Protein AF-A0AAU7CN51-F1 (afdb_monomer_lite)

Organism: NCBI:txid3120278

InterPro domains:
  IPR010985 Ribbon-helix-helix [SSF47598] (1-43)
  IPR022789 Antitoxin ParD [PF03693] (6-71)
  IPR022789 Antitoxin ParD [PTHR36582] (2-76)
  IPR022789 Antitoxin ParD [TIGR02606] (3-66)
  IPR038296 Antitoxin ParD superfamily [G3DSA:6.10.10.120] (10-79)

pLDDT: mean 89.68, std 10.91, range [41.69, 98.25]

Sequence (85 aa):
MITMNISLPDEMKAFIETQIAAHGYASTSEYLHALIREAQKRQAKQDLDAKLLEGLQSPASELTDADWDGLRQRNFERSPDLRGH

Foldseek 3Di:
DDDDDDDDPPVVVVVLVVVCVVVVPPDSVRVVVVVVVVVVVVVVVVVVVVVVVVVVPDDDDDCDPVNVVVVVVVVCVVCVVVVDD

Radius of gyration: 23.4 Å; chains: 1; bounding box: 46×34×54 Å

Structure (mmCIF, N/CA/C/O backbone):
data_AF-A0AAU7CN51-F1
#
_entry.id   AF-A0AAU7CN51-F1
#
loop_
_atom_site.group_PDB
_atom_site.id
_atom_site.type_symbol
_atom_site.label_atom_id
_atom_site.label_alt_id
_atom_site.label_comp_id
_atom_site.label_asym_id
_atom_site.label_entity_id
_atom_site.label_seq_id
_atom_site.pdbx_PDB_ins_code
_atom_site.Cartn_x
_atom_site.Cartn_y
_atom_site.Cartn_z
_atom_site.occupancy
_atom_site.B_iso_or_equiv
_atom_site.auth_seq_id
_atom_site.auth_comp_id
_atom_site.auth_asym_id
_atom_site.auth_atom_id
_atom_site.pdbx_PDB_model_num
ATOM 1 N N . MET A 1 1 ? 10.110 -8.966 15.896 1.00 63.56 1 MET A N 1
ATOM 2 C CA . MET A 1 1 ? 9.140 -7.850 15.858 1.00 63.56 1 MET A CA 1
ATOM 3 C C . MET A 1 1 ? 9.726 -6.696 16.650 1.00 63.56 1 MET A C 1
ATOM 5 O O . MET A 1 1 ? 10.411 -6.960 17.628 1.00 63.56 1 MET A O 1
ATOM 9 N N . ILE A 1 2 ? 9.502 -5.460 16.209 1.00 80.88 2 ILE A N 1
ATOM 10 C CA . ILE A 1 2 ? 9.889 -4.238 16.929 1.00 80.88 2 ILE A CA 1
ATOM 11 C C . ILE A 1 2 ? 8.600 -3.638 17.497 1.00 80.88 2 ILE A C 1
ATOM 13 O O . ILE A 1 2 ? 7.586 -3.630 16.801 1.00 80.88 2 ILE A O 1
ATOM 17 N N . THR A 1 3 ? 8.625 -3.168 18.743 1.00 85.12 3 THR A N 1
ATOM 18 C CA . THR A 1 3 ? 7.461 -2.550 19.393 1.00 85.12 3 THR A CA 1
ATOM 19 C C . THR A 1 3 ? 7.528 -1.033 19.250 1.00 85.12 3 THR A C 1
ATOM 21 O O . THR A 1 3 ? 8.570 -0.435 19.511 1.00 85.12 3 THR A O 1
ATOM 24 N N . MET A 1 4 ? 6.415 -0.407 18.861 1.00 87.50 4 MET A N 1
ATOM 25 C CA . MET A 1 4 ? 6.255 1.049 18.800 1.00 87.50 4 MET A CA 1
ATOM 26 C C . MET A 1 4 ? 5.041 1.462 19.633 1.00 87.50 4 MET A C 1
ATOM 28 O O . MET A 1 4 ? 3.951 0.931 19.432 1.00 87.50 4 MET A O 1
ATOM 32 N N . ASN A 1 5 ? 5.226 2.417 20.545 1.00 89.44 5 ASN A N 1
ATOM 33 C CA . ASN A 1 5 ? 4.135 2.995 21.327 1.00 89.44 5 ASN A CA 1
ATOM 34 C C . ASN A 1 5 ? 3.597 4.233 20.613 1.00 89.44 5 ASN A C 1
ATOM 36 O O . ASN A 1 5 ? 4.367 5.110 20.226 1.00 89.44 5 ASN A O 1
ATOM 40 N N . ILE A 1 6 ? 2.278 4.300 20.450 1.00 85.44 6 ILE A N 1
ATOM 41 C CA . ILE A 1 6 ? 1.597 5.389 19.753 1.00 85.44 6 ILE A CA 1
ATOM 42 C C . ILE A 1 6 ? 0.429 5.835 20.630 1.00 85.44 6 ILE A C 1
ATOM 44 O O . ILE A 1 6 ? -0.397 5.012 21.020 1.00 85.44 6 ILE A O 1
ATOM 48 N N . SER A 1 7 ? 0.365 7.129 20.934 1.00 92.31 7 SER A N 1
ATOM 49 C CA . SER A 1 7 ? -0.790 7.737 21.597 1.00 92.31 7 SER A CA 1
ATOM 50 C C . SER A 1 7 ? -1.777 8.220 20.544 1.00 92.31 7 SER A C 1
ATOM 52 O O . SER A 1 7 ? -1.385 8.896 19.593 1.00 92.31 7 SER A O 1
ATOM 54 N N . LEU A 1 8 ? -3.051 7.884 20.720 1.00 90.56 8 LEU A N 1
ATOM 55 C CA . LEU A 1 8 ? -4.127 8.244 19.802 1.00 90.56 8 LEU A CA 1
ATOM 56 C C . LEU A 1 8 ? -5.278 8.884 20.593 1.00 90.56 8 LEU A C 1
ATOM 58 O O . LEU A 1 8 ? -5.560 8.418 21.698 1.00 90.56 8 LEU A O 1
ATOM 62 N N . PRO A 1 9 ? -5.950 9.916 20.053 1.00 96.94 9 PRO A N 1
ATOM 63 C CA . PRO A 1 9 ? -7.211 10.415 20.595 1.00 96.94 9 PRO A CA 1
ATOM 64 C C . PRO A 1 9 ? -8.296 9.331 20.615 1.00 96.94 9 PRO A C 1
ATOM 66 O O . PRO A 1 9 ? -8.298 8.431 19.769 1.00 96.94 9 PRO A O 1
ATOM 69 N N . ASP A 1 10 ? -9.267 9.464 21.520 1.00 95.69 10 ASP A N 1
ATOM 70 C CA . ASP A 1 10 ? -10.357 8.491 21.680 1.00 95.69 10 ASP A CA 1
ATOM 71 C C . ASP A 1 10 ? -11.170 8.288 20.393 1.00 95.69 10 ASP A C 1
ATOM 73 O O . ASP A 1 10 ? -11.536 7.163 20.056 1.00 95.69 10 ASP A O 1
ATOM 77 N N . GLU A 1 11 ? -11.377 9.353 19.615 1.00 96.88 11 GLU A N 1
ATOM 78 C CA . GLU A 1 11 ? -12.070 9.284 18.322 1.00 96.88 11 GLU A CA 1
ATOM 79 C C . GLU A 1 11 ? -11.347 8.367 17.325 1.00 96.88 11 GLU A C 1
ATOM 81 O O . GLU A 1 11 ? -11.975 7.562 16.635 1.00 96.88 11 GLU A O 1
ATOM 86 N N . MET A 1 12 ? -10.011 8.431 17.283 1.00 95.31 12 MET A N 1
ATOM 87 C CA . MET A 1 12 ? -9.213 7.565 16.413 1.00 95.31 12 MET A CA 1
ATOM 88 C C . MET A 1 12 ? -9.263 6.112 16.879 1.00 95.31 12 MET A C 1
ATOM 90 O O . MET A 1 12 ? -9.325 5.206 16.048 1.00 95.31 12 MET A O 1
ATOM 94 N N . LYS A 1 13 ? -9.274 5.874 18.196 1.00 93.62 13 LYS A N 1
ATOM 95 C CA . LYS A 1 13 ? -9.434 4.528 18.754 1.00 93.62 13 LYS A CA 1
ATOM 96 C C . LYS A 1 13 ? -10.784 3.924 18.354 1.00 93.62 13 LYS A C 1
ATOM 98 O O . LYS A 1 13 ? -10.804 2.813 17.830 1.00 93.62 13 LYS A O 1
ATOM 103 N N . ALA A 1 14 ? -11.881 4.662 18.532 1.00 95.94 14 ALA A N 1
ATOM 104 C CA . ALA A 1 14 ? -13.226 4.202 18.174 1.00 95.94 14 ALA A CA 1
ATOM 105 C C . ALA A 1 14 ? -13.355 3.900 16.669 1.00 95.94 14 ALA A C 1
ATOM 107 O O . ALA A 1 14 ? -13.956 2.899 16.263 1.00 95.94 14 ALA A O 1
ATOM 108 N N . PHE A 1 15 ? -12.736 4.735 15.827 1.00 95.75 15 PHE A N 1
ATOM 109 C CA . PHE A 1 15 ? -12.656 4.476 14.394 1.00 95.75 15 PHE A CA 1
ATOM 110 C C . PHE A 1 15 ? -11.921 3.162 14.097 1.00 95.75 15 PHE A C 1
ATOM 112 O O . PHE A 1 15 ? -12.440 2.324 13.362 1.00 95.75 15 PHE A O 1
ATOM 119 N N . ILE A 1 16 ? -10.745 2.949 14.696 1.00 95.00 16 ILE A N 1
ATOM 120 C CA . ILE A 1 16 ? -9.959 1.722 14.512 1.00 95.00 16 ILE A CA 1
ATOM 121 C C . ILE A 1 16 ? -10.752 0.487 14.952 1.00 95.00 16 ILE A C 1
ATOM 123 O O . ILE A 1 16 ? -10.794 -0.492 14.214 1.00 95.00 16 ILE A O 1
ATOM 127 N N . GLU A 1 17 ? -11.421 0.527 16.105 1.00 94.69 17 GLU A N 1
ATOM 128 C CA . GLU A 1 17 ? -12.252 -0.585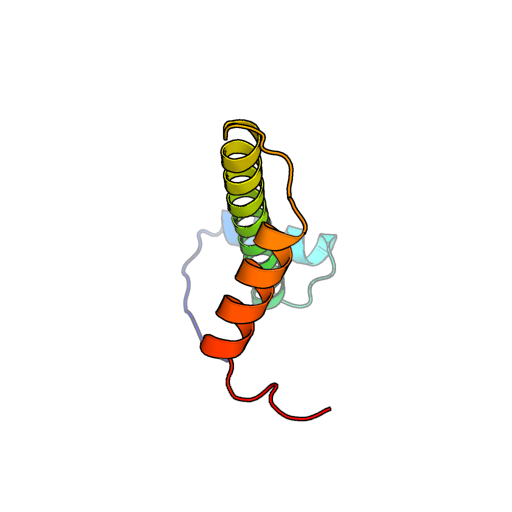 16.592 1.00 94.69 17 GLU A CA 1
ATOM 129 C C . GLU A 1 17 ? -13.376 -0.937 15.605 1.00 94.69 17 GLU A C 1
ATOM 131 O O . GLU A 1 17 ? -13.621 -2.114 15.332 1.00 94.69 17 GLU A O 1
ATOM 136 N N . THR A 1 18 ? -13.993 0.075 14.988 1.00 96.44 18 THR A N 1
ATOM 137 C CA . THR A 1 18 ? -15.001 -0.123 13.936 1.00 96.44 18 THR A CA 1
ATOM 138 C C . THR A 1 18 ? -14.400 -0.801 12.703 1.00 96.44 18 THR A C 1
ATOM 140 O O . THR A 1 18 ? -14.996 -1.727 12.155 1.00 96.44 18 THR A O 1
ATOM 143 N N . GLN A 1 19 ? -13.206 -0.381 12.274 1.00 95.94 19 GLN A N 1
ATOM 144 C CA . GLN A 1 19 ? -12.512 -0.982 11.129 1.00 95.94 19 GLN A CA 1
ATOM 145 C C . GLN A 1 19 ? -12.102 -2.433 11.402 1.00 95.94 19 GLN A C 1
ATOM 147 O O . GLN A 1 19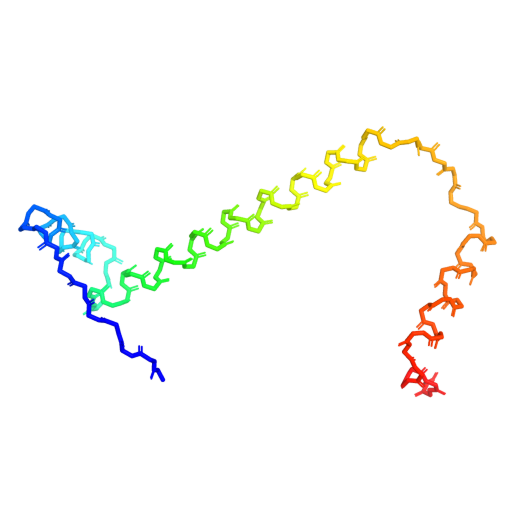 ? -12.254 -3.291 10.534 1.00 95.94 19 GLN A O 1
ATOM 152 N N . ILE A 1 20 ? -11.633 -2.725 12.617 1.00 96.38 20 ILE A N 1
ATOM 153 C CA . ILE A 1 20 ? -11.298 -4.081 13.065 1.00 96.38 20 ILE A CA 1
ATOM 154 C C . ILE A 1 20 ? -12.527 -4.988 12.962 1.00 96.38 20 ILE A C 1
ATOM 156 O O . ILE A 1 20 ? -12.446 -6.044 12.337 1.00 96.38 20 ILE A O 1
ATOM 160 N N . ALA A 1 21 ? -13.670 -4.553 13.500 1.00 95.44 21 ALA A N 1
ATOM 161 C CA . ALA A 1 21 ? -14.912 -5.320 13.453 1.00 95.44 21 ALA A CA 1
ATOM 162 C C . ALA A 1 21 ? -15.448 -5.499 12.020 1.00 95.44 21 ALA A C 1
ATOM 164 O O . ALA A 1 21 ? -15.885 -6.590 11.661 1.00 95.44 21 ALA A O 1
ATOM 165 N N . ALA A 1 22 ? -15.392 -4.452 11.190 1.00 95.81 22 ALA A N 1
ATOM 166 C CA . ALA A 1 22 ? -15.915 -4.480 9.823 1.00 95.81 22 ALA A CA 1
ATOM 167 C C . ALA A 1 22 ? -15.085 -5.357 8.871 1.00 95.81 22 ALA A C 1
ATOM 169 O O . ALA A 1 22 ? -15.639 -6.010 7.988 1.00 95.81 22 ALA A O 1
ATOM 170 N N . HIS A 1 23 ? -13.762 -5.370 9.042 1.00 93.31 23 HIS A N 1
ATOM 171 C CA . HIS A 1 23 ? -12.832 -6.070 8.153 1.00 93.31 23 HIS A CA 1
ATOM 172 C C . HIS A 1 23 ? -12.263 -7.366 8.749 1.00 93.31 23 HIS A C 1
ATOM 174 O O . HIS A 1 23 ? -11.468 -8.036 8.093 1.00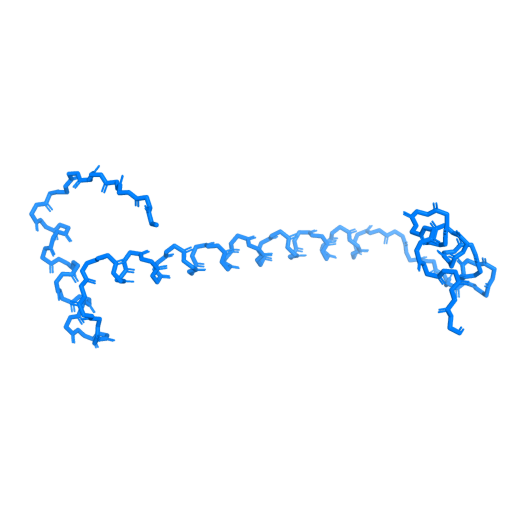 93.31 23 HIS A O 1
ATOM 180 N N . GLY A 1 24 ? -12.684 -7.741 9.962 1.00 93.69 24 GLY A N 1
ATOM 181 C CA . GLY A 1 24 ? -12.323 -9.008 10.599 1.00 93.69 24 GLY A CA 1
ATOM 182 C C . GLY A 1 24 ? -10.873 -9.090 11.076 1.00 93.69 24 GLY A C 1
ATOM 183 O O . GLY A 1 24 ? -10.322 -10.186 11.143 1.00 93.69 24 GLY A O 1
ATOM 184 N N . TYR A 1 25 ? -10.243 -7.957 11.393 1.00 95.62 25 TYR A N 1
ATOM 185 C CA . TYR A 1 25 ? -8.899 -7.960 11.974 1.00 95.62 25 TYR A CA 1
ATOM 186 C C . TYR A 1 25 ? -8.944 -8.474 13.422 1.00 95.62 25 TYR A C 1
ATOM 188 O O . TYR A 1 25 ? -9.904 -8.234 14.150 1.00 95.62 25 TYR A O 1
ATOM 196 N N . ALA A 1 26 ? -7.894 -9.156 13.873 1.00 92.12 26 ALA A N 1
ATOM 197 C CA . ALA A 1 26 ? -7.797 -9.686 15.232 1.00 92.12 26 ALA A CA 1
ATOM 198 C C . ALA A 1 26 ? -7.260 -8.657 16.241 1.00 92.12 26 ALA A C 1
ATOM 200 O O . ALA A 1 26 ? -7.385 -8.847 17.450 1.00 92.12 26 ALA A O 1
ATOM 201 N N . SER A 1 27 ? -6.617 -7.579 15.773 1.00 93.62 27 SER A N 1
ATOM 202 C CA . SER A 1 27 ? -6.048 -6.545 16.645 1.00 93.62 27 SER A CA 1
ATOM 203 C C . SER A 1 27 ? -5.787 -5.218 15.930 1.00 93.62 27 SER A C 1
ATOM 205 O O . SER A 1 27 ? -5.671 -5.153 14.706 1.00 93.62 27 SER A O 1
ATOM 207 N N . THR A 1 28 ? -5.575 -4.163 16.720 1.00 92.44 28 THR A N 1
ATOM 208 C CA . THR A 1 28 ? -5.096 -2.858 16.241 1.00 92.44 28 THR A CA 1
ATOM 209 C C . THR A 1 28 ? -3.762 -2.959 15.509 1.00 92.44 28 THR A C 1
ATOM 211 O O . THR A 1 28 ? -3.583 -2.315 14.479 1.00 92.44 28 THR A O 1
ATOM 214 N N . SER A 1 29 ? -2.833 -3.788 15.996 1.00 92.12 29 SER A N 1
ATOM 215 C CA . SER A 1 29 ? -1.537 -3.996 15.342 1.00 92.12 29 SER A CA 1
ATOM 216 C C . SER A 1 29 ? -1.691 -4.624 13.960 1.00 92.12 29 SER A C 1
ATOM 218 O O . SER A 1 29 ? -1.003 -4.223 13.027 1.00 92.12 29 SER A O 1
ATOM 220 N N . GLU A 1 30 ? -2.615 -5.572 13.806 1.00 93.31 30 GLU A N 1
ATOM 221 C CA . GLU A 1 30 ? -2.895 -6.184 12.508 1.00 93.31 30 GLU A CA 1
ATOM 222 C C . GLU A 1 30 ? -3.503 -5.180 11.524 1.00 93.31 30 GLU A C 1
ATOM 224 O O . GLU A 1 30 ? -3.035 -5.079 10.389 1.00 93.31 30 GLU A O 1
ATOM 229 N N . TYR 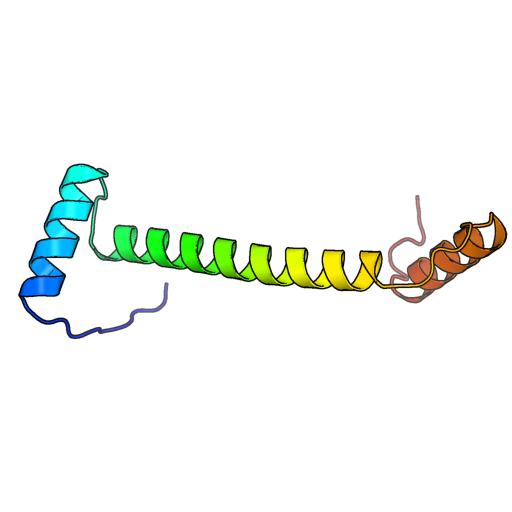A 1 31 ? -4.468 -4.377 11.979 1.00 94.50 31 TYR A N 1
ATOM 230 C CA . TYR A 1 31 ? -5.038 -3.301 11.172 1.00 94.50 31 TYR A CA 1
ATOM 231 C C . TYR A 1 31 ? -3.966 -2.288 10.729 1.00 94.50 31 TYR A C 1
ATOM 233 O O . TYR A 1 31 ? -3.858 -1.962 9.548 1.00 94.50 31 TYR A O 1
ATOM 241 N N . LEU A 1 32 ? -3.099 -1.850 11.647 1.00 93.31 32 LEU A N 1
ATOM 242 C CA . LEU A 1 32 ? -1.970 -0.966 11.334 1.00 93.31 32 LEU A CA 1
ATOM 243 C C . LEU A 1 32 ? -0.991 -1.599 10.338 1.00 93.31 32 LEU A C 1
ATOM 245 O O . LEU A 1 32 ? -0.541 -0.925 9.414 1.00 93.31 32 LEU A O 1
ATOM 249 N N . HIS A 1 33 ? -0.676 -2.889 10.472 1.00 93.06 33 HIS A N 1
ATOM 250 C CA . HIS A 1 33 ? 0.166 -3.587 9.500 1.00 93.06 33 HIS A CA 1
ATOM 251 C C . HIS A 1 33 ? -0.470 -3.615 8.108 1.00 93.06 33 HIS A C 1
ATOM 253 O O . HIS A 1 33 ? 0.235 -3.418 7.114 1.00 93.06 33 HIS A O 1
ATOM 259 N N . ALA A 1 34 ? -1.783 -3.837 8.022 1.00 95.25 34 ALA A N 1
ATOM 260 C CA . ALA A 1 34 ? -2.508 -3.787 6.758 1.00 95.25 34 ALA A CA 1
ATOM 261 C C . ALA A 1 34 ? -2.428 -2.386 6.129 1.00 95.25 34 ALA A C 1
ATOM 263 O O . ALA A 1 34 ? -2.051 -2.265 4.961 1.00 95.25 34 ALA A O 1
ATOM 264 N N . LEU A 1 35 ? -2.656 -1.330 6.918 1.00 95.31 35 LEU A N 1
ATOM 265 C CA . LEU A 1 35 ? -2.530 0.059 6.464 1.00 95.31 35 LEU A CA 1
ATOM 266 C C . LEU A 1 35 ? -1.118 0.394 5.969 1.00 95.31 35 LEU A C 1
ATOM 268 O O . LEU A 1 35 ? -0.965 1.042 4.933 1.00 95.31 35 LEU A O 1
ATOM 272 N N . ILE A 1 36 ? -0.079 -0.061 6.674 1.00 95.50 36 ILE A N 1
ATOM 273 C CA . ILE A 1 36 ? 1.317 0.154 6.269 1.00 95.50 36 ILE A CA 1
ATOM 274 C C . ILE A 1 36 ? 1.604 -0.550 4.941 1.00 95.50 36 ILE A C 1
ATOM 276 O O . ILE A 1 36 ? 2.209 0.048 4.052 1.00 95.50 36 ILE A O 1
ATOM 280 N N . ARG A 1 37 ? 1.149 -1.797 4.767 1.00 96.50 37 ARG A N 1
ATOM 281 C CA . ARG A 1 37 ? 1.308 -2.530 3.499 1.00 96.50 37 ARG A CA 1
ATOM 282 C C . ARG A 1 37 ? 0.610 -1.819 2.347 1.00 96.50 37 ARG A C 1
ATOM 284 O O . ARG A 1 37 ? 1.161 -1.734 1.251 1.00 96.50 37 ARG A O 1
ATOM 291 N N . GLU A 1 38 ? -0.583 -1.287 2.585 1.00 97.25 38 GLU A N 1
ATOM 292 C CA . GLU A 1 38 ? -1.303 -0.520 1.574 1.00 97.25 38 GLU A CA 1
ATOM 293 C C . GLU A 1 38 ? -0.569 0.782 1.224 1.00 97.25 38 GLU A C 1
ATOM 295 O O . GLU A 1 38 ? -0.407 1.101 0.046 1.00 97.25 38 GLU A O 1
ATOM 300 N N . ALA A 1 39 ? -0.052 1.498 2.226 1.00 97.88 39 ALA A N 1
ATOM 301 C CA . ALA A 1 39 ? 0.756 2.696 2.018 1.00 97.88 39 ALA A CA 1
ATOM 302 C C . ALA A 1 39 ? 2.026 2.397 1.206 1.00 97.88 39 ALA A C 1
ATOM 304 O O . ALA A 1 39 ? 2.307 3.100 0.236 1.00 97.88 39 ALA A O 1
ATOM 305 N N . GLN A 1 40 ? 2.740 1.315 1.531 1.00 97.88 40 GLN A N 1
ATOM 306 C CA . GLN A 1 40 ? 3.904 0.857 0.769 1.00 97.88 40 GLN A CA 1
ATOM 307 C C . GLN A 1 40 ? 3.540 0.524 -0.679 1.00 97.88 40 GLN A C 1
ATOM 309 O O . GLN A 1 40 ? 4.248 0.924 -1.600 1.00 97.88 40 GLN A O 1
ATOM 314 N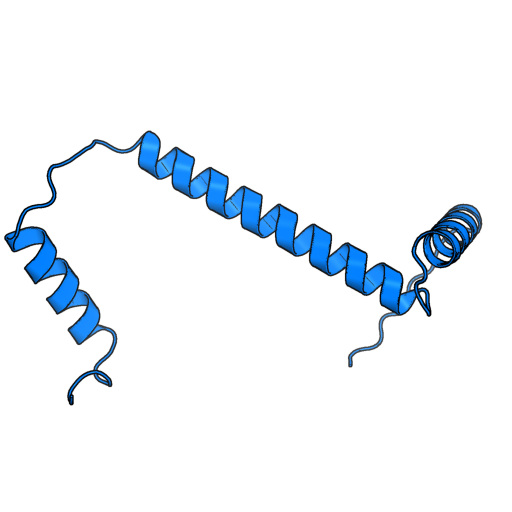 N . LYS A 1 41 ? 2.414 -0.165 -0.900 1.00 98.12 41 LYS A N 1
ATOM 315 C CA . LYS A 1 41 ? 1.931 -0.484 -2.248 1.00 98.12 41 LYS A CA 1
ATOM 316 C C . LYS A 1 41 ? 1.606 0.779 -3.046 1.00 98.12 41 LYS A C 1
ATOM 318 O O . LYS A 1 41 ? 1.942 0.844 -4.227 1.00 98.12 41 LYS A O 1
ATOM 323 N N . ARG A 1 42 ? 0.968 1.778 -2.424 1.00 98.25 42 ARG A N 1
ATOM 324 C CA . ARG A 1 42 ? 0.683 3.070 -3.071 1.00 98.25 42 ARG A CA 1
ATOM 325 C C . ARG A 1 42 ? 1.968 3.802 -3.445 1.00 98.25 42 ARG A C 1
ATOM 327 O O . ARG A 1 42 ? 2.069 4.242 -4.584 1.00 98.25 42 ARG A O 1
ATOM 334 N N . GLN A 1 43 ? 2.950 3.854 -2.546 1.00 97.94 43 GLN A N 1
ATOM 335 C CA . GLN A 1 43 ? 4.242 4.481 -2.833 1.00 97.94 43 GLN A CA 1
ATOM 336 C C . GLN A 1 43 ? 4.964 3.771 -3.984 1.00 97.94 43 GLN A C 1
ATOM 338 O O . GLN A 1 43 ? 5.338 4.406 -4.962 1.00 97.94 43 GLN A O 1
ATOM 343 N N . ALA A 1 44 ? 5.071 2.439 -3.931 1.00 97.56 44 ALA A N 1
ATOM 344 C CA . ALA A 1 44 ? 5.713 1.660 -4.990 1.00 97.56 44 ALA A CA 1
ATOM 345 C C . ALA A 1 44 ? 5.023 1.845 -6.351 1.00 97.56 44 ALA A C 1
ATOM 347 O O . ALA A 1 44 ? 5.684 1.893 -7.387 1.00 97.56 44 ALA A O 1
ATOM 348 N N . LYS A 1 45 ? 3.689 1.973 -6.354 1.00 97.75 45 LYS A N 1
ATOM 349 C CA . LYS A 1 45 ? 2.927 2.287 -7.564 1.00 97.75 45 LYS A CA 1
ATOM 350 C C . LYS A 1 45 ? 3.264 3.680 -8.097 1.00 97.75 45 LYS A C 1
ATOM 352 O O . LYS A 1 45 ? 3.479 3.811 -9.293 1.00 97.75 45 LYS A O 1
ATOM 357 N N . GLN A 1 46 ? 3.321 4.693 -7.236 1.00 97.62 46 GLN A N 1
ATOM 358 C CA . GLN A 1 46 ? 3.680 6.056 -7.638 1.00 97.62 46 GLN A CA 1
ATOM 359 C C . GLN A 1 46 ? 5.094 6.116 -8.223 1.00 97.62 46 GLN A C 1
ATOM 361 O O . GLN A 1 46 ? 5.294 6.732 -9.267 1.00 97.62 46 GLN A O 1
ATOM 366 N N . ASP A 1 47 ? 6.047 5.420 -7.606 1.00 97.44 47 ASP A N 1
ATOM 367 C CA . ASP A 1 47 ? 7.426 5.350 -8.092 1.00 97.44 47 ASP A CA 1
ATOM 368 C C . ASP A 1 47 ? 7.512 4.651 -9.460 1.00 97.44 47 ASP A C 1
ATOM 370 O O . ASP A 1 47 ? 8.275 5.066 -10.333 1.00 97.44 47 ASP A O 1
ATOM 374 N N . LEU A 1 48 ? 6.724 3.588 -9.666 1.00 97.62 48 LEU A N 1
ATOM 375 C CA . LEU A 1 48 ? 6.623 2.908 -10.958 1.00 97.62 48 LEU A CA 1
ATOM 376 C C . LEU A 1 48 ? 5.995 3.814 -12.020 1.00 97.62 48 LEU A C 1
ATOM 378 O O . LEU A 1 48 ? 6.552 3.948 -13.107 1.00 97.62 48 LEU A O 1
ATOM 382 N N . ASP A 1 49 ? 4.862 4.441 -11.706 1.00 97.62 49 ASP A N 1
ATOM 383 C CA . ASP A 1 49 ? 4.142 5.320 -12.627 1.00 97.62 49 ASP A CA 1
ATOM 384 C C . ASP A 1 49 ? 5.035 6.512 -13.044 1.00 97.62 49 ASP A C 1
ATOM 386 O O . ASP A 1 49 ? 5.056 6.885 -14.217 1.00 97.62 49 ASP A O 1
ATOM 390 N N . ALA A 1 50 ? 5.855 7.045 -12.128 1.00 97.12 50 ALA A N 1
ATOM 391 C CA . ALA A 1 50 ? 6.840 8.084 -12.431 1.00 97.12 50 ALA A CA 1
ATOM 392 C C . ALA A 1 50 ? 7.922 7.613 -13.421 1.00 97.12 50 ALA A C 1
ATOM 394 O O . ALA A 1 50 ? 8.209 8.310 -14.392 1.00 97.12 50 ALA A O 1
ATOM 395 N N . LYS A 1 51 ? 8.484 6.412 -13.225 1.00 97.19 51 LYS A N 1
ATOM 396 C CA . LYS A 1 51 ? 9.482 5.830 -14.145 1.00 97.19 51 LYS A CA 1
ATOM 397 C C . LYS A 1 51 ? 8.902 5.525 -15.523 1.00 97.19 51 LYS A C 1
ATOM 399 O O . LYS A 1 51 ? 9.576 5.697 -16.533 1.00 97.19 51 LYS A O 1
ATOM 404 N N . LEU A 1 52 ? 7.654 5.062 -15.574 1.00 96.38 52 LEU A N 1
ATOM 405 C CA . LEU A 1 52 ? 6.960 4.839 -16.840 1.00 96.38 52 LEU A CA 1
ATOM 406 C C . LEU A 1 52 ? 6.750 6.159 -17.583 1.00 96.38 52 LEU A C 1
ATOM 408 O O . LEU A 1 52 ? 6.976 6.213 -18.788 1.00 96.38 52 LEU A O 1
ATOM 412 N N . LEU A 1 53 ? 6.372 7.226 -16.874 1.00 97.31 53 LEU A N 1
ATOM 413 C CA . LEU A 1 53 ? 6.229 8.552 -17.469 1.00 97.31 53 LEU A CA 1
ATOM 414 C C . LEU A 1 53 ? 7.565 9.085 -18.004 1.00 97.31 53 LEU A C 1
ATOM 416 O O . LEU A 1 53 ? 7.599 9.591 -19.122 1.00 97.31 53 LEU A O 1
ATOM 420 N N . GLU A 1 54 ? 8.657 8.920 -17.253 1.00 95.94 54 GLU A N 1
ATOM 421 C CA . GLU A 1 54 ? 10.013 9.253 -17.709 1.00 95.94 54 GLU A CA 1
ATOM 422 C C . GLU A 1 54 ? 10.368 8.497 -18.999 1.00 95.94 54 GLU A C 1
ATOM 424 O O . GLU A 1 54 ? 10.802 9.104 -19.976 1.00 95.94 54 GLU A O 1
ATOM 429 N N . GLY A 1 55 ? 10.108 7.186 -19.046 1.00 92.94 55 GLY A N 1
ATOM 430 C CA . GLY A 1 55 ? 10.331 6.368 -20.240 1.00 92.94 55 GLY A CA 1
ATOM 431 C C . GLY A 1 55 ? 9.484 6.807 -21.439 1.00 92.94 55 GLY A C 1
ATOM 432 O O . GLY A 1 55 ? 9.996 6.889 -22.552 1.00 92.94 55 GLY A O 1
ATOM 433 N N . LEU A 1 56 ? 8.212 7.153 -21.221 1.00 94.50 56 LEU A N 1
ATOM 434 C CA . LEU A 1 56 ? 7.313 7.663 -22.266 1.00 94.50 56 LEU A CA 1
ATOM 435 C C . LEU A 1 56 ? 7.737 9.037 -22.803 1.00 94.50 56 LEU A C 1
ATOM 437 O O . LEU A 1 56 ? 7.463 9.350 -23.958 1.00 94.50 56 LEU A O 1
ATOM 441 N N . GLN A 1 57 ? 8.371 9.861 -21.969 1.00 94.69 57 GLN A N 1
ATOM 442 C CA . GLN A 1 57 ? 8.917 11.161 -22.364 1.00 94.69 57 GLN A CA 1
ATOM 443 C C . GLN A 1 57 ? 10.315 11.053 -22.985 1.00 94.69 57 GLN A C 1
ATOM 445 O O . GLN A 1 57 ? 10.795 12.018 -23.585 1.00 94.69 57 GLN A O 1
ATOM 450 N N . SER A 1 58 ? 10.975 9.902 -22.847 1.00 92.81 58 SER A N 1
ATOM 451 C CA . SER A 1 58 ? 12.286 9.665 -23.437 1.00 92.81 58 SER A CA 1
ATOM 452 C C . SER A 1 58 ? 12.189 9.453 -24.957 1.00 92.81 58 SER A C 1
ATOM 454 O O . SER A 1 58 ? 11.172 8.962 -25.458 1.00 92.81 58 SER A O 1
ATOM 456 N N . PRO A 1 59 ? 13.227 9.823 -25.727 1.00 90.75 59 PRO A N 1
ATOM 457 C CA . PRO A 1 59 ? 13.270 9.531 -27.153 1.00 90.75 59 PRO A CA 1
ATOM 458 C C . PRO A 1 59 ? 13.176 8.025 -27.413 1.00 90.75 59 PRO A C 1
ATOM 460 O O . PRO A 1 59 ? 13.947 7.244 -26.859 1.00 90.75 59 PRO A O 1
ATOM 463 N N . ALA A 1 60 ? 12.265 7.621 -28.295 1.00 87.69 60 ALA A N 1
ATOM 464 C CA . ALA A 1 60 ? 12.209 6.243 -28.761 1.00 87.69 60 ALA A CA 1
ATOM 465 C C . ALA A 1 60 ? 13.387 5.962 -29.707 1.00 87.69 60 ALA A C 1
ATOM 467 O O . ALA A 1 60 ? 13.617 6.707 -30.661 1.00 87.69 60 ALA A O 1
ATOM 468 N N . SER A 1 61 ? 14.103 4.868 -29.464 1.00 87.31 61 SER A N 1
ATOM 469 C CA . SER A 1 61 ? 15.129 4.335 -30.360 1.00 87.31 61 SER A CA 1
ATOM 470 C C . SER A 1 61 ? 14.848 2.868 -30.649 1.00 87.31 61 SER A C 1
ATOM 472 O O . SER A 1 61 ? 14.387 2.135 -29.771 1.00 87.31 61 SER A O 1
ATOM 474 N N . GLU A 1 62 ? 15.146 2.426 -31.868 1.00 90.25 62 GLU A N 1
ATOM 475 C CA . GLU A 1 62 ? 15.145 0.999 -32.177 1.00 90.25 62 GLU A CA 1
ATOM 476 C C . GLU A 1 62 ? 16.210 0.293 -31.340 1.00 90.25 62 GLU A C 1
ATOM 478 O O . GLU A 1 62 ? 17.328 0.785 -31.193 1.00 90.25 62 GLU A O 1
ATOM 483 N N . LEU A 1 63 ? 15.843 -0.852 -30.771 1.00 88.19 63 LEU A N 1
ATOM 484 C CA . LEU A 1 63 ? 16.769 -1.680 -30.018 1.00 88.19 63 LEU A CA 1
ATOM 485 C C . LEU A 1 63 ? 17.423 -2.668 -30.983 1.00 88.19 63 LEU A C 1
ATOM 487 O O . LEU A 1 63 ? 16.774 -3.613 -31.434 1.00 88.19 63 LEU A O 1
ATOM 491 N N . THR A 1 64 ? 18.686 -2.421 -31.322 1.00 93.69 64 THR A N 1
ATOM 492 C CA . THR A 1 64 ? 19.429 -3.240 -32.287 1.00 93.69 64 THR A CA 1
ATOM 493 C C . THR A 1 64 ? 20.027 -4.488 -31.634 1.00 93.69 64 THR A C 1
ATOM 495 O O . THR A 1 64 ? 20.178 -4.566 -30.413 1.00 93.69 64 THR A O 1
ATOM 498 N N . ASP A 1 65 ? 20.432 -5.469 -32.444 1.00 91.31 65 ASP A N 1
ATOM 499 C CA . ASP A 1 65 ? 21.137 -6.662 -31.949 1.00 91.31 65 ASP A CA 1
ATOM 500 C C . ASP A 1 65 ? 22.443 -6.302 -31.216 1.00 91.31 65 ASP A C 1
ATOM 502 O O . ASP A 1 65 ? 22.768 -6.901 -30.189 1.00 91.31 65 ASP A O 1
ATOM 506 N N . ALA A 1 66 ? 23.144 -5.258 -31.673 1.00 91.38 66 ALA A N 1
ATOM 507 C CA . ALA A 1 66 ? 24.347 -4.748 -31.017 1.00 91.38 66 ALA A CA 1
ATOM 508 C C . ALA A 1 66 ? 24.044 -4.127 -29.638 1.00 91.38 66 ALA A C 1
ATOM 510 O O . ALA A 1 66 ? 24.817 -4.305 -28.692 1.00 91.38 66 ALA A O 1
ATOM 511 N N . ASP A 1 67 ? 22.903 -3.445 -29.490 1.00 90.50 67 ASP A N 1
ATOM 512 C CA . ASP A 1 67 ? 22.462 -2.912 -28.195 1.00 90.50 67 ASP A CA 1
ATOM 513 C C . ASP A 1 67 ? 22.144 -4.040 -27.207 1.00 90.50 67 ASP A C 1
ATOM 515 O O . ASP A 1 67 ? 22.493 -3.959 -26.023 1.00 90.50 67 ASP A O 1
ATOM 519 N N . TRP A 1 68 ? 21.529 -5.121 -27.697 1.00 90.00 68 TRP A N 1
ATOM 520 C CA . TRP A 1 68 ? 21.266 -6.328 -26.916 1.00 90.00 68 TRP A CA 1
ATOM 521 C C . TRP A 1 68 ? 22.547 -7.027 -26.455 1.00 90.00 68 TRP A C 1
ATOM 523 O O . TRP A 1 68 ? 22.640 -7.417 -25.286 1.00 90.00 68 TRP A O 1
ATOM 533 N N . ASP A 1 69 ? 23.539 -7.166 -27.336 1.00 91.12 69 ASP A N 1
ATOM 534 C CA . ASP A 1 69 ? 24.851 -7.720 -26.987 1.00 91.12 69 ASP A CA 1
ATOM 535 C C . ASP A 1 69 ? 25.550 -6.867 -25.924 1.00 91.12 69 ASP A C 1
ATOM 537 O O . ASP A 1 69 ? 26.035 -7.391 -24.916 1.00 91.12 69 ASP A O 1
ATOM 541 N N . GLY A 1 70 ? 25.502 -5.540 -26.072 1.00 91.06 70 GLY A N 1
ATOM 542 C CA . GLY A 1 70 ? 26.028 -4.608 -25.077 1.00 91.06 70 GLY A CA 1
ATOM 543 C C . GLY A 1 70 ? 25.316 -4.699 -23.721 1.00 91.06 70 GLY A C 1
ATOM 544 O O . GLY A 1 70 ? 25.965 -4.635 -22.674 1.00 91.06 70 GLY A O 1
ATOM 545 N N . LEU A 1 71 ? 23.988 -4.868 -23.704 1.00 88.12 71 LEU A N 1
ATOM 546 C CA . LEU A 1 71 ? 23.208 -5.064 -22.473 1.00 88.12 71 LEU A CA 1
ATOM 547 C C . LEU A 1 71 ? 23.593 -6.360 -21.750 1.00 88.12 71 LEU A C 1
ATOM 549 O O . LEU A 1 71 ? 23.772 -6.345 -20.528 1.00 88.12 71 LEU A O 1
ATOM 553 N N . ARG A 1 72 ? 23.749 -7.466 -22.491 1.00 87.38 72 ARG A N 1
ATOM 554 C CA . ARG A 1 72 ? 24.188 -8.756 -21.939 1.00 87.38 72 ARG A CA 1
ATOM 555 C C . ARG A 1 72 ? 25.576 -8.639 -21.320 1.00 87.38 72 ARG A C 1
ATOM 557 O O . ARG A 1 72 ? 25.737 -8.992 -20.154 1.00 87.38 72 ARG A O 1
ATOM 564 N N . GLN A 1 73 ? 26.535 -8.068 -22.049 1.00 86.94 73 GLN A N 1
ATOM 565 C CA . GLN A 1 73 ? 27.909 -7.892 -21.577 1.00 86.94 73 GLN A CA 1
ATOM 566 C C . GLN A 1 73 ? 27.974 -7.100 -20.257 1.00 86.94 73 GLN A C 1
ATOM 568 O O . GLN A 1 73 ? 28.621 -7.534 -19.306 1.00 86.94 73 GLN A O 1
ATOM 573 N N . ARG A 1 74 ? 27.219 -5.995 -20.142 1.00 85.50 74 ARG A N 1
ATOM 574 C CA . ARG A 1 74 ? 27.149 -5.200 -18.899 1.00 85.50 74 ARG A CA 1
ATOM 575 C C . ARG A 1 74 ? 26.547 -5.965 -17.717 1.00 85.50 74 ARG A C 1
ATOM 577 O O . ARG A 1 74 ? 26.976 -5.761 -16.582 1.00 85.50 74 ARG A O 1
ATOM 584 N N . ASN A 1 75 ? 25.547 -6.815 -17.953 1.00 83.56 75 ASN A N 1
ATOM 585 C CA . ASN A 1 75 ? 24.985 -7.671 -16.903 1.00 83.56 75 ASN A CA 1
ATOM 586 C C . ASN A 1 75 ? 25.988 -8.743 -16.454 1.00 83.56 75 ASN A C 1
ATOM 588 O O . ASN A 1 75 ? 26.137 -8.959 -15.253 1.00 83.56 75 ASN A O 1
ATOM 592 N N . PHE A 1 76 ? 26.726 -9.353 -17.388 1.00 78.25 76 PHE A N 1
ATOM 593 C CA . PHE A 1 76 ? 27.786 -10.317 -17.071 1.00 78.25 76 PHE A CA 1
ATOM 594 C C . PHE A 1 76 ? 28.928 -9.699 -16.248 1.00 78.25 76 PHE A C 1
ATOM 596 O O . PHE A 1 76 ? 29.456 -10.345 -15.346 1.00 78.25 76 PHE A O 1
ATOM 603 N N . GLU A 1 77 ? 29.287 -8.441 -16.508 1.00 79.94 77 GLU A N 1
ATOM 604 C CA . GLU A 1 77 ? 30.323 -7.723 -15.749 1.00 79.94 77 GLU A CA 1
ATOM 605 C C . GLU A 1 77 ? 29.877 -7.342 -14.329 1.00 79.94 77 GLU A C 1
ATOM 607 O O . GLU A 1 77 ? 30.693 -7.312 -13.408 1.00 79.94 77 GLU A O 1
ATOM 612 N N . ARG A 1 78 ? 28.580 -7.074 -14.133 1.00 77.38 78 ARG A N 1
ATOM 613 C CA . ARG A 1 78 ? 27.998 -6.713 -12.829 1.00 77.38 78 ARG A CA 1
ATOM 614 C C . ARG A 1 78 ? 27.660 -7.914 -11.947 1.00 77.38 78 ARG A C 1
ATOM 616 O O . ARG A 1 78 ? 27.528 -7.750 -10.737 1.00 77.38 78 ARG A O 1
ATOM 623 N N . SER A 1 79 ? 27.520 -9.100 -12.532 1.00 69.75 79 SER A N 1
ATOM 624 C CA . SER A 1 79 ? 27.169 -10.333 -11.823 1.00 69.75 79 SER A CA 1
ATOM 625 C C . SER A 1 79 ? 28.076 -11.482 -12.281 1.00 69.75 79 SER A C 1
ATOM 627 O O . SER A 1 79 ? 27.656 -12.315 -13.088 1.00 69.75 79 SER A O 1
ATOM 629 N N . PRO A 1 80 ? 29.324 -11.556 -11.769 1.00 61.47 80 PRO A N 1
ATOM 630 C CA . PRO A 1 80 ? 30.284 -12.600 -12.144 1.00 61.47 80 PRO A CA 1
ATOM 631 C C . PRO A 1 80 ? 29.833 -14.022 -11.761 1.00 61.47 80 PRO A C 1
ATOM 633 O O . PRO A 1 80 ? 30.423 -14.994 -12.233 1.00 61.47 80 PRO A O 1
ATOM 636 N N . ASP A 1 81 ? 28.775 -14.142 -10.958 1.00 66.75 81 ASP A N 1
ATOM 637 C CA . ASP A 1 81 ? 28.213 -1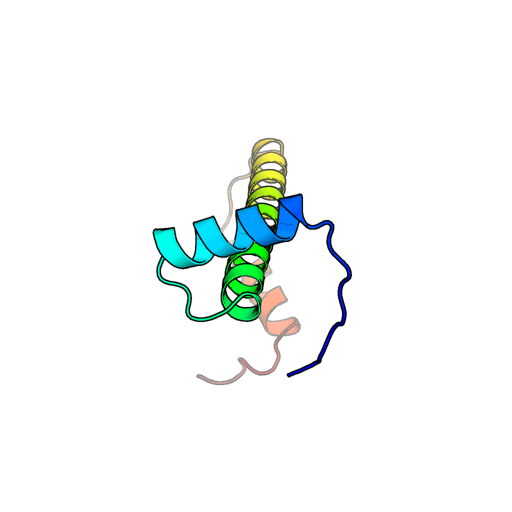5.393 -10.443 1.00 66.75 81 ASP A CA 1
ATOM 638 C C . ASP A 1 81 ? 27.384 -16.164 -11.491 1.00 66.75 81 ASP A C 1
ATOM 640 O O . ASP A 1 81 ? 27.102 -17.344 -11.312 1.00 66.75 81 ASP A O 1
ATOM 644 N N . LEU A 1 82 ? 27.036 -15.537 -12.623 1.00 60.09 82 LEU A N 1
ATOM 645 C CA . LEU A 1 82 ? 26.315 -16.172 -13.741 1.00 60.09 82 LEU A CA 1
ATOM 646 C C . LEU A 1 82 ? 27.240 -16.947 -14.707 1.00 60.09 82 LEU A C 1
ATOM 648 O O . LEU A 1 82 ? 26.838 -17.286 -15.817 1.00 60.09 82 LEU A O 1
ATOM 652 N N . ARG A 1 83 ? 28.491 -17.227 -14.311 1.00 54.44 83 ARG A N 1
ATOM 653 C CA . ARG A 1 83 ? 29.541 -17.841 -15.153 1.00 54.44 83 ARG A CA 1
ATOM 654 C C . ARG A 1 83 ? 29.378 -19.330 -15.477 1.00 54.44 83 ARG A C 1
ATOM 656 O O . ARG A 1 83 ? 30.270 -19.892 -16.108 1.00 54.44 83 ARG A O 1
ATOM 663 N N . GLY A 1 84 ? 28.298 -19.987 -15.076 1.00 62.09 84 GLY A N 1
ATOM 664 C CA . GLY A 1 84 ? 28.159 -21.415 -15.342 1.00 62.09 84 GLY A CA 1
ATOM 665 C C . GLY A 1 84 ? 26.727 -21.904 -15.295 1.00 62.09 84 GLY A C 1
ATOM 666 O O . GLY A 1 84 ? 26.257 -22.273 -14.226 1.00 62.09 84 GLY A O 1
ATOM 667 N N . HIS A 1 85 ? 26.097 -21.956 -16.467 1.00 41.69 85 HIS A N 1
ATOM 668 C CA . HIS A 1 85 ? 25.144 -22.987 -16.872 1.00 41.69 85 HIS A CA 1
ATOM 669 C C . HIS A 1 85 ? 25.223 -23.172 -18.386 1.00 41.69 85 HIS A C 1
ATOM 671 O O . HIS A 1 85 ? 25.290 -22.142 -19.094 1.00 41.69 85 HIS A O 1
#

Secondary structure (DSSP, 8-state):
---------HHHHHHHHHHHHHHT-S-HHHHHHHHHHHHHHHHHHHHHHHHHHHHHHSPP----HHHHHHHHHHHHHH-GGG---